Protein AF-A0A4Q3YC96-F1 (afdb_monomer_lite)

Structure (mmCIF, N/CA/C/O backbone):
data_AF-A0A4Q3YC96-F1
#
_entry.id   AF-A0A4Q3YC96-F1
#
loop_
_atom_site.group_PDB
_atom_site.id
_atom_site.type_symbol
_atom_site.label_atom_id
_atom_site.label_alt_id
_atom_site.label_comp_id
_atom_site.label_asym_id
_atom_site.label_entity_id
_atom_site.label_seq_id
_atom_site.pdbx_PDB_ins_code
_atom_site.Cartn_x
_atom_site.Cartn_y
_atom_site.Cartn_z
_atom_site.occupancy
_atom_site.B_iso_or_equiv
_atom_site.auth_seq_id
_atom_site.auth_comp_id
_atom_site.auth_asym_id
_atom_site.auth_atom_id
_atom_site.pdbx_PDB_model_num
ATOM 1 N N . MET A 1 1 ? -0.728 -18.122 12.145 1.00 79.62 1 MET A N 1
ATOM 2 C CA . MET A 1 1 ? -1.976 -17.795 11.428 1.00 79.62 1 MET A CA 1
ATOM 3 C C . MET A 1 1 ? -2.462 -19.057 10.744 1.00 79.62 1 MET A C 1
ATOM 5 O O . MET A 1 1 ? -1.662 -19.685 10.057 1.00 79.62 1 MET A O 1
ATOM 9 N N . LYS A 1 2 ? -3.701 -19.480 10.994 1.00 92.88 2 LYS A N 1
ATOM 10 C CA . LYS A 1 2 ? -4.304 -20.617 10.287 1.00 92.88 2 LYS A CA 1
ATOM 11 C C . LYS A 1 2 ? -4.881 -20.150 8.945 1.00 92.88 2 LYS A C 1
ATOM 13 O O . LYS A 1 2 ? -5.089 -18.952 8.759 1.00 92.88 2 LYS A O 1
ATOM 18 N N . ARG A 1 3 ? -5.109 -21.064 7.996 1.00 89.06 3 ARG A N 1
ATOM 19 C CA . ARG A 1 3 ? -5.532 -20.695 6.631 1.00 89.06 3 ARG A CA 1
ATOM 20 C C . ARG A 1 3 ? -6.907 -20.026 6.615 1.00 89.06 3 ARG A C 1
ATOM 22 O O . ARG A 1 3 ? -7.109 -19.093 5.855 1.00 89.06 3 ARG A O 1
ATOM 29 N N . GLU A 1 4 ? -7.806 -20.457 7.487 1.00 93.75 4 GLU A N 1
ATOM 30 C CA . GLU A 1 4 ? -9.137 -19.882 7.687 1.00 93.75 4 GLU A CA 1
ATOM 31 C C . GLU A 1 4 ? -9.121 -18.453 8.259 1.00 93.75 4 GLU A C 1
ATOM 33 O O . GLU A 1 4 ? -10.140 -17.777 8.226 1.00 93.75 4 GLU A O 1
ATOM 38 N N . GLN A 1 5 ? -7.974 -17.982 8.761 1.00 93.38 5 GLN A N 1
ATOM 39 C CA . GLN A 1 5 ? -7.782 -16.616 9.265 1.00 93.38 5 GLN A CA 1
ATOM 40 C C . GLN A 1 5 ? -7.139 -15.690 8.216 1.00 93.38 5 GLN A C 1
ATOM 42 O O . GLN A 1 5 ? -6.772 -14.565 8.540 1.00 93.38 5 GLN A O 1
ATOM 47 N N . LEU A 1 6 ? -6.921 -16.171 6.985 1.00 95.00 6 LEU A N 1
ATOM 48 C CA . LEU A 1 6 ? -6.292 -15.416 5.905 1.00 95.00 6 LEU A CA 1
ATOM 49 C C . LEU A 1 6 ? -7.312 -15.108 4.808 1.00 95.00 6 LEU A C 1
ATOM 51 O O . LEU A 1 6 ? -7.772 -16.012 4.1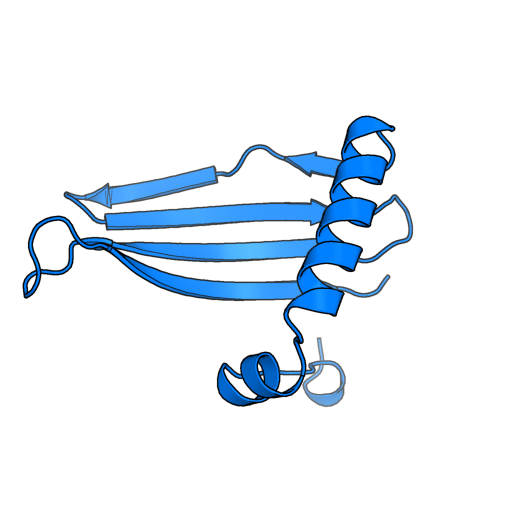11 1.00 95.00 6 LEU A O 1
ATOM 55 N N . THR A 1 7 ? -7.554 -13.822 4.582 1.00 96.06 7 THR A N 1
ATOM 56 C CA . THR A 1 7 ? -8.278 -13.339 3.403 1.00 96.06 7 THR A CA 1
ATOM 57 C C . THR A 1 7 ? -7.275 -12.881 2.347 1.00 96.06 7 THR A C 1
ATOM 59 O O . THR A 1 7 ? -6.360 -12.112 2.645 1.00 96.06 7 THR A O 1
ATOM 62 N N . ILE A 1 8 ? -7.421 -13.367 1.110 1.00 96.25 8 ILE A N 1
ATOM 63 C CA . ILE A 1 8 ? -6.564 -12.998 -0.025 1.00 96.25 8 ILE A CA 1
ATOM 64 C C . ILE A 1 8 ? -7.422 -12.282 -1.062 1.00 96.25 8 ILE A C 1
ATOM 66 O O . ILE A 1 8 ? -8.401 -12.846 -1.544 1.00 96.25 8 ILE A O 1
ATOM 70 N N . PHE A 1 9 ? -7.008 -11.074 -1.431 1.00 97.06 9 PHE A N 1
ATOM 71 C CA . PHE A 1 9 ? -7.566 -10.329 -2.553 1.00 97.06 9 PHE A CA 1
ATOM 72 C C . PHE A 1 9 ? -6.517 -10.266 -3.663 1.00 97.06 9 PHE A C 1
ATOM 74 O O . PHE A 1 9 ? -5.403 -9.785 -3.438 1.00 97.06 9 PHE A O 1
ATOM 81 N N . ASP A 1 10 ? -6.850 -10.784 -4.842 1.00 97.25 10 ASP A N 1
ATOM 82 C CA . ASP A 1 10 ? -6.011 -10.641 -6.030 1.00 97.25 10 ASP A CA 1
ATOM 83 C C . ASP A 1 10 ? -6.241 -9.286 -6.725 1.00 97.25 10 ASP A C 1
ATOM 85 O O . ASP A 1 10 ? -6.964 -8.416 -6.233 1.00 97.25 10 ASP A O 1
ATOM 89 N N . SER A 1 11 ? -5.576 -9.067 -7.862 1.00 95.75 11 SER A N 1
ATOM 90 C CA . SER A 1 11 ? -5.679 -7.801 -8.592 1.00 95.75 11 SER A CA 1
ATOM 91 C C . SER A 1 11 ? -7.074 -7.517 -9.133 1.00 95.75 11 SER A C 1
ATOM 93 O O . SER A 1 11 ? -7.436 -6.344 -9.248 1.00 95.75 11 SER A O 1
ATOM 95 N N . ASP A 1 12 ? -7.825 -8.556 -9.483 1.00 97.06 12 ASP A N 1
ATOM 96 C CA . ASP A 1 12 ? -9.129 -8.414 -10.122 1.00 97.06 12 ASP A CA 1
ATOM 97 C C . ASP A 1 12 ? -10.169 -8.086 -9.055 1.00 97.06 12 ASP A C 1
ATOM 99 O O . ASP A 1 12 ? -10.848 -7.066 -9.166 1.00 97.06 12 ASP A O 1
ATOM 103 N N . ALA A 1 13 ? -10.147 -8.805 -7.928 1.00 97.19 13 ALA A N 1
ATOM 104 C CA . ALA A 1 13 ? -10.944 -8.472 -6.753 1.00 97.19 13 ALA A CA 1
ATOM 105 C C . ALA A 1 13 ? -10.679 -7.033 -6.272 1.00 97.19 13 ALA A C 1
ATOM 107 O O . ALA A 1 13 ? -11.616 -6.284 -5.995 1.00 97.19 13 ALA A O 1
ATOM 108 N N . VAL A 1 14 ? -9.413 -6.601 -6.212 1.00 95.38 14 VAL A N 1
ATOM 109 C CA . VAL A 1 14 ? -9.072 -5.216 -5.839 1.00 95.38 14 VAL A CA 1
ATOM 110 C C . VAL A 1 14 ? -9.633 -4.210 -6.847 1.00 95.38 14 VAL A C 1
ATOM 112 O O . VAL A 1 14 ? -10.181 -3.185 -6.443 1.00 95.38 14 VAL A O 1
ATOM 115 N N . ARG A 1 15 ? -9.515 -4.482 -8.152 1.00 94.50 15 ARG A N 1
ATOM 116 C CA . ARG A 1 15 ? -10.005 -3.592 -9.218 1.00 94.50 15 ARG A CA 1
ATOM 117 C C . ARG A 1 15 ? -11.523 -3.447 -9.203 1.00 94.50 15 ARG A C 1
ATOM 119 O O . ARG A 1 15 ? -12.019 -2.355 -9.462 1.00 94.50 15 ARG A O 1
ATOM 126 N N . GLU A 1 16 ? -12.234 -4.532 -8.940 1.00 96.12 16 GLU A N 1
ATOM 127 C CA . GLU A 1 16 ? -13.696 -4.558 -8.925 1.00 96.12 16 GLU A CA 1
ATOM 128 C C . GLU A 1 16 ? -14.277 -3.855 -7.695 1.00 96.12 16 GLU A C 1
ATOM 130 O O . GLU A 1 16 ? -15.334 -3.234 -7.788 1.00 96.12 16 GLU A O 1
ATOM 135 N N . ASN A 1 17 ? -13.580 -3.916 -6.556 1.00 95.31 17 ASN A N 1
ATOM 136 C CA . ASN A 1 17 ? -14.112 -3.444 -5.276 1.00 95.31 17 ASN A CA 1
ATOM 137 C C . ASN A 1 17 ? -13.600 -2.059 -4.848 1.00 95.31 17 ASN A C 1
ATOM 139 O O . ASN A 1 17 ? -14.237 -1.409 -4.020 1.00 95.31 17 ASN A O 1
ATOM 143 N N . LEU A 1 18 ? -12.475 -1.571 -5.386 1.00 94.31 18 LEU A N 1
ATOM 144 C CA . LEU A 1 18 ? -11.959 -0.238 -5.061 1.00 94.31 18 LEU A CA 1
ATOM 145 C C . LEU A 1 18 ? -12.370 0.798 -6.107 1.00 94.31 18 LEU A C 1
ATOM 147 O O . LEU A 1 18 ? -11.708 0.985 -7.130 1.00 94.31 18 LEU A O 1
ATOM 151 N N . SER A 1 19 ? -13.439 1.537 -5.810 1.00 95.31 19 SER A N 1
ATOM 152 C CA . SER A 1 19 ? -13.863 2.665 -6.637 1.00 95.31 19 SER A CA 1
ATOM 153 C C . SER A 1 19 ? -12.901 3.857 -6.504 1.00 95.31 19 SER A C 1
ATOM 155 O O . SER A 1 19 ? -12.297 4.092 -5.453 1.00 95.31 19 SER A O 1
ATOM 157 N N . TYR A 1 20 ? -12.766 4.654 -7.568 1.00 95.25 20 TYR A N 1
ATOM 158 C CA . TYR A 1 20 ? -11.940 5.867 -7.541 1.00 95.25 20 TYR A CA 1
ATOM 159 C C . TYR A 1 20 ? -12.438 6.911 -6.515 1.00 95.25 20 TYR A C 1
ATOM 161 O O . TYR A 1 20 ? -11.607 7.436 -5.766 1.00 95.25 20 TYR A O 1
ATOM 169 N N . PRO A 1 21 ? -13.758 7.190 -6.398 1.00 97.00 21 PRO A N 1
ATOM 170 C CA . PRO A 1 21 ? -14.281 8.066 -5.348 1.00 97.00 21 PRO A CA 1
ATOM 171 C C . PRO A 1 21 ? -13.969 7.574 -3.930 1.00 97.00 21 PRO A C 1
ATOM 173 O O . PRO A 1 21 ? -13.543 8.373 -3.093 1.00 97.00 21 PRO A O 1
ATOM 176 N N . ASP A 1 22 ? -14.112 6.271 -3.667 1.00 96.31 22 ASP A N 1
ATOM 177 C CA . ASP A 1 22 ? -13.787 5.706 -2.355 1.00 96.31 22 ASP A CA 1
ATOM 178 C C . ASP A 1 22 ? -12.299 5.817 -2.055 1.00 96.31 22 ASP A C 1
ATOM 180 O O . ASP A 1 22 ? -11.940 6.260 -0.967 1.00 96.31 22 ASP A O 1
ATOM 184 N N . CYS A 1 23 ? -11.434 5.523 -3.031 1.00 97.00 23 CYS A N 1
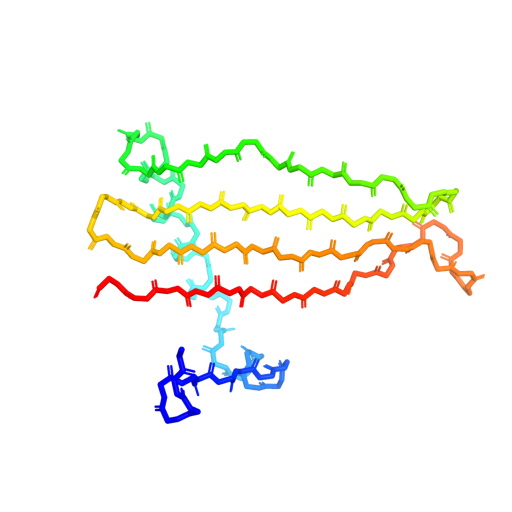ATOM 185 C CA . CYS A 1 23 ? -9.988 5.705 -2.902 1.00 97.00 23 CYS A CA 1
ATOM 186 C C . CYS A 1 23 ? -9.620 7.142 -2.499 1.00 97.00 23 CYS A C 1
ATOM 188 O O . CYS A 1 23 ? -8.806 7.345 -1.600 1.00 97.00 23 CYS A O 1
ATOM 190 N N . ILE A 1 24 ? -10.224 8.152 -3.134 1.00 97.81 24 ILE A N 1
ATOM 191 C CA . ILE A 1 24 ? -9.977 9.560 -2.786 1.00 97.81 24 ILE A CA 1
ATOM 192 C C . ILE A 1 24 ? -10.406 9.848 -1.350 1.00 97.81 24 ILE A C 1
ATOM 194 O O . ILE A 1 24 ? -9.678 10.513 -0.609 1.00 97.81 24 ILE A O 1
ATOM 198 N N . ARG A 1 25 ? -11.592 9.372 -0.964 1.00 97.88 25 ARG A N 1
ATOM 199 C CA . ARG A 1 25 ? -12.144 9.598 0.370 1.00 97.88 25 ARG A CA 1
ATOM 200 C C . ARG A 1 25 ? -11.260 8.968 1.448 1.00 97.88 25 ARG A C 1
ATOM 202 O O . ARG A 1 25 ? -10.825 9.685 2.345 1.00 97.88 25 ARG A O 1
ATOM 209 N N . VAL A 1 26 ? -10.911 7.687 1.318 1.00 96.12 26 VAL A N 1
ATOM 210 C CA . VAL A 1 26 ? -10.095 6.990 2.328 1.00 96.12 26 VAL A CA 1
ATOM 211 C C . VAL A 1 26 ? -8.679 7.560 2.419 1.00 96.12 26 VAL A C 1
ATOM 213 O O . VAL A 1 26 ? -8.143 7.709 3.514 1.00 96.12 26 VAL A O 1
ATOM 216 N N . VAL A 1 27 ? -8.072 7.960 1.292 1.00 97.19 27 VAL A N 1
ATOM 217 C CA . VAL A 1 27 ? -6.751 8.611 1.312 1.00 97.19 27 VAL A CA 1
ATOM 218 C C . VAL A 1 27 ? -6.832 9.981 1.981 1.00 97.19 27 VAL A C 1
ATOM 220 O O . VAL A 1 27 ? -5.945 10.325 2.758 1.00 97.19 27 VAL A O 1
ATOM 223 N N . ARG A 1 28 ? -7.888 10.765 1.731 1.00 98.25 28 ARG A N 1
ATOM 224 C CA . ARG A 1 28 ? -8.097 12.053 2.409 1.00 98.25 28 ARG A CA 1
ATOM 225 C C . ARG A 1 28 ? -8.175 11.872 3.923 1.00 98.25 28 ARG A C 1
ATOM 227 O O . ARG A 1 28 ? -7.466 12.573 4.640 1.00 98.25 28 ARG A O 1
ATOM 234 N N . GLU A 1 29 ? -9.002 10.942 4.388 1.00 97.19 29 GLU A N 1
ATOM 235 C CA . GLU A 1 29 ? -9.167 10.631 5.813 1.00 97.19 29 GLU A CA 1
ATOM 236 C C . GLU A 1 29 ? -7.832 10.193 6.441 1.00 97.19 29 GLU A C 1
ATOM 238 O O . GLU A 1 29 ? -7.412 10.752 7.455 1.00 97.19 29 GLU A O 1
ATOM 243 N N . ALA A 1 30 ? -7.101 9.284 5.786 1.00 96.44 30 ALA A N 1
ATOM 244 C CA . ALA A 1 30 ? -5.792 8.824 6.249 1.00 96.44 30 ALA A CA 1
ATOM 245 C C . ALA A 1 30 ? -4.750 9.955 6.318 1.00 96.44 30 ALA A C 1
ATOM 247 O O . ALA A 1 30 ? -3.971 10.025 7.268 1.00 96.44 30 ALA A O 1
ATOM 248 N N . MET A 1 31 ? -4.737 10.865 5.339 1.00 97.62 31 MET A N 1
ATOM 249 C CA . MET A 1 31 ? -3.825 12.013 5.339 1.00 97.62 31 MET A CA 1
ATOM 250 C C . MET A 1 31 ? -4.185 13.038 6.419 1.00 97.62 31 MET A C 1
ATOM 252 O O . MET A 1 31 ? -3.285 13.591 7.045 1.00 97.62 31 MET A O 1
ATOM 256 N N . MET A 1 32 ? -5.476 13.262 6.687 1.00 97.94 32 MET A N 1
ATOM 257 C CA . MET A 1 32 ? -5.916 14.100 7.809 1.00 97.94 32 MET A CA 1
ATOM 258 C C . MET A 1 32 ? -5.476 13.504 9.152 1.00 97.94 32 MET A C 1
ATOM 260 O O . MET A 1 32 ? -4.922 14.223 9.982 1.00 97.94 32 MET A O 1
ATOM 264 N N . ALA A 1 33 ? -5.653 12.194 9.345 1.00 96.62 33 ALA A N 1
ATOM 265 C CA . ALA A 1 33 ? -5.195 11.476 10.536 1.00 96.62 33 ALA A CA 1
ATOM 266 C C . ALA A 1 33 ? -3.663 11.531 10.695 1.00 96.62 33 ALA A C 1
ATOM 268 O O . ALA A 1 33 ? -3.143 11.764 11.789 1.00 96.62 33 ALA A O 1
ATOM 269 N N . LEU A 1 34 ? -2.921 11.391 9.591 1.00 96.06 34 LEU A N 1
ATOM 270 C CA . LEU A 1 34 ? -1.470 11.572 9.577 1.00 96.06 34 LEU A CA 1
ATOM 271 C C . LEU A 1 34 ? -1.076 12.979 10.045 1.00 96.06 34 LEU A C 1
ATOM 273 O O . LEU A 1 34 ? -0.230 13.107 10.927 1.00 96.06 34 LEU A O 1
ATOM 277 N N . SER A 1 35 ? -1.704 14.026 9.504 1.00 97.12 35 SER A N 1
ATOM 278 C CA . SER A 1 35 ? -1.444 15.414 9.907 1.00 97.12 35 SER A CA 1
ATOM 279 C C . SER A 1 35 ? -1.837 15.706 11.356 1.00 97.12 35 SER A C 1
ATOM 281 O O . SER A 1 35 ? -1.182 16.516 12.006 1.00 97.12 35 SER A O 1
ATOM 283 N N . ALA A 1 36 ? -2.864 15.035 11.877 1.00 96.62 36 ALA A N 1
ATOM 284 C CA . ALA A 1 36 ? -3.260 15.115 13.280 1.00 96.62 36 ALA A CA 1
ATOM 285 C C . ALA A 1 36 ? -2.328 14.327 14.225 1.00 96.62 36 ALA A C 1
ATOM 287 O O . ALA A 1 36 ? -2.473 14.423 15.442 1.00 96.62 36 ALA A O 1
ATOM 288 N N . GLY A 1 37 ? -1.382 13.543 13.692 1.00 96.00 37 GLY A N 1
ATOM 289 C CA . GLY A 1 37 ? -0.447 12.740 14.482 1.00 96.00 37 GLY A CA 1
ATOM 290 C C . GLY A 1 37 ? -1.065 11.493 15.121 1.00 96.00 37 GLY A C 1
ATOM 291 O O . GLY A 1 37 ? -0.478 10.935 16.047 1.00 96.00 37 GLY A O 1
ATOM 292 N N . THR A 1 38 ? -2.235 11.049 14.651 1.00 96.31 38 THR A N 1
ATOM 293 C CA . THR A 1 38 ? -2.948 9.891 15.222 1.00 96.31 38 THR A CA 1
ATOM 294 C C . THR A 1 38 ? -2.516 8.558 14.611 1.00 96.31 38 THR A C 1
ATOM 296 O O . THR A 1 38 ? -2.701 7.511 15.226 1.00 96.31 38 THR A O 1
ATOM 299 N N . THR A 1 39 ? -1.884 8.588 13.435 1.00 97.06 39 THR A N 1
ATOM 300 C CA . THR A 1 39 ? -1.296 7.400 12.791 1.00 97.06 39 THR A CA 1
ATOM 301 C C . THR A 1 39 ? 0.141 7.145 13.261 1.00 97.06 39 THR A C 1
ATOM 303 O O . THR A 1 39 ? 0.826 8.046 13.753 1.00 97.06 39 THR A O 1
ATOM 306 N N . ARG A 1 40 ? 0.647 5.924 13.056 1.00 96.00 40 ARG A N 1
ATOM 307 C CA . ARG A 1 40 ? 2.072 5.587 13.215 1.00 96.00 40 ARG A CA 1
ATOM 308 C C . ARG A 1 40 ? 2.635 5.155 11.865 1.00 96.00 40 ARG A C 1
ATOM 310 O O . ARG A 1 40 ? 2.156 4.194 11.275 1.00 96.00 40 ARG A O 1
ATOM 317 N N . GLN A 1 41 ? 3.663 5.838 11.372 1.00 94.31 41 GLN A N 1
ATOM 318 C CA . GLN A 1 41 ? 4.318 5.500 10.106 1.00 94.31 41 GLN A CA 1
ATOM 319 C C . GLN A 1 41 ? 5.831 5.502 10.299 1.00 94.31 41 GLN A C 1
ATOM 321 O O . GLN A 1 41 ? 6.382 6.442 10.870 1.00 94.31 41 GLN A O 1
ATOM 326 N N . LEU A 1 42 ? 6.507 4.457 9.824 1.00 94.19 42 LEU A N 1
ATOM 327 C CA . LEU A 1 42 ? 7.965 4.478 9.724 1.00 94.19 42 LEU A CA 1
ATOM 328 C C . LEU A 1 42 ? 8.370 4.998 8.348 1.00 94.19 42 LEU A C 1
ATOM 330 O O . LEU A 1 42 ? 7.619 4.910 7.373 1.00 94.19 42 LEU A O 1
ATOM 334 N N . LEU A 1 43 ? 9.602 5.493 8.250 1.00 96.25 43 LEU A N 1
ATOM 335 C CA . LEU A 1 43 ? 10.202 5.729 6.945 1.00 96.25 43 LEU A CA 1
ATOM 336 C C . LEU A 1 43 ? 10.238 4.420 6.154 1.00 96.25 43 LEU A C 1
ATOM 338 O O . LEU A 1 43 ? 10.553 3.355 6.690 1.00 96.25 43 LEU A O 1
ATOM 342 N N . ARG A 1 44 ? 9.946 4.519 4.854 1.00 96.81 44 ARG A N 1
ATOM 343 C CA . ARG A 1 44 ? 10.112 3.388 3.939 1.00 96.81 44 ARG A CA 1
ATOM 344 C C . ARG A 1 44 ? 11.544 2.870 4.008 1.00 96.81 44 ARG A C 1
ATOM 346 O O . ARG A 1 44 ? 12.497 3.648 3.943 1.00 96.81 44 ARG A O 1
ATOM 353 N N . THR A 1 45 ? 11.686 1.556 4.071 1.00 97.12 45 THR A N 1
ATOM 354 C CA . THR A 1 45 ? 12.983 0.885 4.000 1.00 97.12 45 THR A CA 1
ATOM 355 C C . THR A 1 45 ? 13.159 0.296 2.611 1.00 97.12 45 THR A C 1
ATOM 357 O O . THR A 1 45 ? 12.196 -0.132 1.972 1.00 97.12 45 THR A O 1
ATOM 360 N N . MET A 1 46 ? 14.384 0.334 2.092 1.00 96.94 46 MET A N 1
ATOM 361 C CA . MET A 1 46 ? 14.684 -0.088 0.727 1.00 96.94 46 MET A CA 1
ATOM 362 C C . MET A 1 46 ? 15.974 -0.894 0.691 1.00 96.94 46 MET A C 1
ATOM 364 O O . MET A 1 46 ? 16.952 -0.550 1.348 1.00 96.94 46 MET A O 1
AT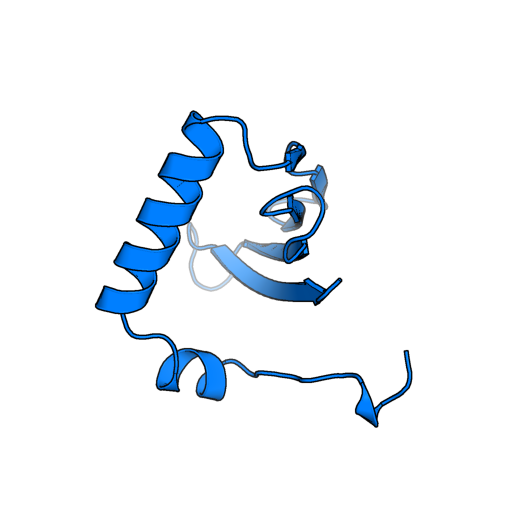OM 368 N N . ILE A 1 47 ? 15.971 -1.937 -0.128 1.00 96.81 47 ILE A N 1
ATOM 369 C CA . ILE A 1 47 ? 17.122 -2.766 -0.458 1.00 96.81 47 ILE A CA 1
ATOM 370 C C . ILE A 1 47 ? 17.381 -2.589 -1.954 1.00 96.81 47 ILE A C 1
ATOM 372 O O . ILE A 1 47 ? 16.514 -2.877 -2.786 1.00 96.81 47 ILE A O 1
ATOM 376 N N . SER A 1 48 ? 18.577 -2.110 -2.300 1.00 95.69 48 SER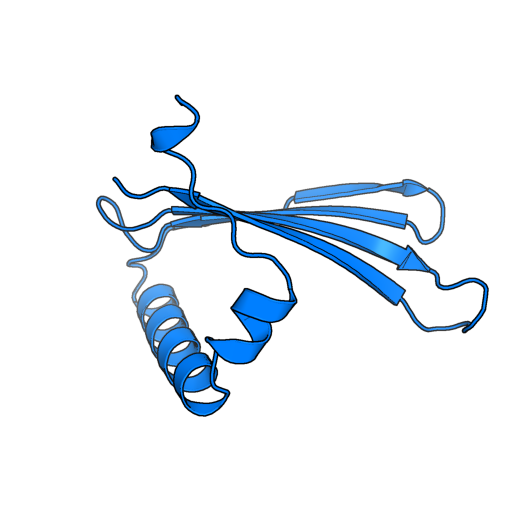 A N 1
ATOM 377 C CA . SER A 1 48 ? 19.053 -2.143 -3.684 1.00 95.69 48 SER A CA 1
ATOM 378 C C . SER A 1 48 ? 19.368 -3.586 -4.064 1.00 95.69 48 SER A C 1
ATOM 380 O O . SER A 1 48 ? 20.112 -4.267 -3.363 1.00 95.69 48 SER A O 1
ATOM 382 N N . LEU A 1 49 ? 18.822 -4.047 -5.186 1.00 96.00 49 LEU A N 1
ATOM 383 C CA . LEU A 1 49 ? 19.095 -5.373 -5.745 1.00 96.00 49 LEU A CA 1
ATOM 384 C C . LEU A 1 49 ? 20.065 -5.278 -6.935 1.00 96.00 49 LEU A C 1
ATOM 386 O O . LEU A 1 49 ? 20.091 -6.156 -7.798 1.00 96.00 49 LEU A O 1
ATOM 390 N N . GLY A 1 50 ? 20.828 -4.188 -7.036 1.00 93.69 50 GLY A N 1
ATOM 391 C CA . GLY A 1 50 ? 21.673 -3.858 -8.185 1.00 93.69 50 GLY A CA 1
ATOM 392 C C . GLY A 1 50 ? 20.993 -2.911 -9.179 1.00 93.69 50 GLY A C 1
ATOM 393 O O . GLY A 1 50 ? 19.925 -2.360 -8.913 1.00 93.69 50 GLY A O 1
ATOM 394 N N . SER A 1 51 ? 21.633 -2.702 -10.334 1.00 92.69 51 SER A N 1
ATOM 395 C CA . SER A 1 51 ? 21.245 -1.649 -11.284 1.00 92.69 51 SER A CA 1
ATOM 396 C C . SER A 1 51 ? 19.767 -1.722 -11.683 1.00 92.69 51 SER A C 1
ATOM 398 O O . SER A 1 51 ? 19.307 -2.712 -12.249 1.00 92.69 51 SER A O 1
ATOM 400 N N . GLY A 1 52 ? 19.021 -0.658 -11.371 1.00 90.56 52 GLY A N 1
ATOM 401 C CA . GLY A 1 52 ? 17.619 -0.501 -11.751 1.00 90.56 52 GLY A CA 1
ATOM 402 C C . GLY A 1 52 ? 16.631 -1.433 -11.045 1.00 90.56 52 GLY A C 1
ATOM 403 O O . GLY A 1 52 ? 15.524 -1.597 -11.561 1.00 90.56 52 GLY A O 1
ATOM 404 N N . ARG A 1 53 ? 17.007 -2.048 -9.916 1.00 95.94 53 ARG A N 1
ATOM 405 C CA . ARG A 1 53 ? 16.173 -3.006 -9.177 1.00 95.94 53 ARG A CA 1
ATOM 406 C C . ARG A 1 53 ? 16.146 -2.667 -7.690 1.00 95.94 53 ARG A C 1
ATOM 408 O O . ARG A 1 53 ? 17.195 -2.587 -7.056 1.00 95.94 53 ARG A O 1
ATOM 415 N N . THR A 1 54 ? 14.950 -2.554 -7.129 1.00 97.44 54 THR A N 1
ATOM 416 C CA . THR A 1 54 ? 14.747 -2.211 -5.717 1.00 97.44 54 THR A CA 1
ATOM 417 C C . THR A 1 54 ? 13.643 -3.069 -5.124 1.00 97.44 54 THR A C 1
ATOM 419 O O . THR A 1 54 ? 12.610 -3.276 -5.758 1.00 97.44 54 THR A O 1
ATOM 422 N N . PHE A 1 55 ? 13.832 -3.520 -3.888 1.00 98.00 55 PHE A N 1
ATOM 423 C CA . PHE A 1 55 ? 12.762 -4.030 -3.035 1.00 98.00 55 PHE A CA 1
ATOM 424 C C . PHE A 1 55 ? 12.565 -3.077 -1.858 1.00 98.00 55 PHE A C 1
ATOM 426 O O . PHE A 1 55 ? 13.539 -2.610 -1.276 1.00 98.00 55 PHE A O 1
ATOM 433 N N . ALA A 1 56 ? 11.323 -2.749 -1.528 1.00 97.69 56 ALA A N 1
ATOM 434 C CA . ALA A 1 56 ? 10.982 -1.764 -0.517 1.00 97.69 56 ALA A CA 1
ATOM 435 C C . ALA A 1 56 ? 9.834 -2.244 0.368 1.00 97.69 56 ALA A C 1
ATOM 437 O O . ALA A 1 56 ? 8.950 -2.978 -0.080 1.00 97.69 56 ALA A O 1
ATOM 438 N N . GLN A 1 57 ? 9.838 -1.771 1.610 1.00 97.94 57 GLN A N 1
ATOM 439 C CA . GLN A 1 57 ? 8.758 -1.970 2.566 1.00 97.94 57 GLN A CA 1
ATOM 440 C C . GLN A 1 57 ? 8.260 -0.619 3.075 1.00 97.94 57 GLN A C 1
ATOM 442 O O . GLN A 1 57 ? 9.038 0.317 3.275 1.00 97.94 57 GLN A O 1
ATOM 447 N N . MET A 1 58 ? 6.949 -0.519 3.272 1.00 98.06 58 MET A N 1
ATOM 448 C CA . MET A 1 58 ? 6.279 0.679 3.771 1.00 98.06 58 MET A CA 1
ATOM 449 C C . MET A 1 58 ? 5.304 0.277 4.886 1.00 98.06 58 MET A C 1
ATOM 451 O O . MET A 1 58 ? 4.128 0.039 4.595 1.00 98.06 58 MET A O 1
ATOM 455 N N . PRO A 1 59 ? 5.786 0.132 6.133 1.00 97.50 59 PRO A N 1
ATOM 456 C CA . PRO A 1 59 ? 4.943 -0.224 7.267 1.00 97.50 59 PRO A CA 1
ATOM 457 C C . PRO A 1 59 ? 4.212 0.994 7.850 1.00 97.50 59 PRO A C 1
ATOM 459 O O . PRO A 1 59 ? 4.754 2.103 7.888 1.00 97.50 59 PRO A O 1
ATOM 462 N N . GLY A 1 60 ? 2.997 0.773 8.351 1.00 96.81 60 GLY A N 1
ATOM 463 C CA . GLY A 1 60 ? 2.201 1.794 9.029 1.00 96.81 60 GLY A CA 1
ATOM 464 C C . GLY A 1 60 ? 1.018 1.217 9.809 1.00 96.81 60 GLY A C 1
ATOM 465 O O . GLY A 1 60 ? 0.603 0.083 9.577 1.00 96.81 60 GLY A O 1
ATOM 466 N N . ALA A 1 61 ? 0.487 2.016 10.730 1.00 97.25 61 ALA A N 1
ATOM 467 C CA . ALA A 1 61 ? -0.711 1.745 11.51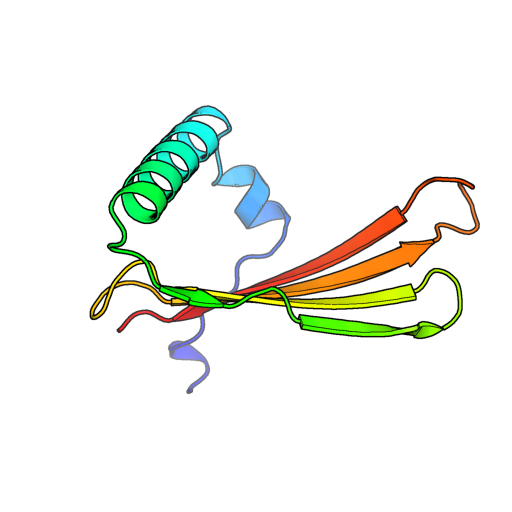7 1.00 97.25 61 ALA A CA 1
ATOM 468 C C . ALA A 1 61 ? -1.616 2.983 11.534 1.00 97.25 61 ALA A C 1
ATOM 470 O O . ALA A 1 61 ? -1.123 4.109 11.662 1.00 97.25 61 ALA A O 1
ATOM 471 N N . LEU A 1 62 ? -2.929 2.779 11.418 1.00 95.25 62 LEU A N 1
ATOM 472 C CA . LEU A 1 62 ? -3.916 3.866 11.429 1.00 95.25 62 LEU A CA 1
ATOM 473 C C . LEU A 1 62 ? -4.146 4.450 12.836 1.00 95.25 62 LEU A C 1
ATOM 475 O O . LEU A 1 62 ? -4.556 5.600 12.957 1.00 95.25 62 LEU A O 1
ATOM 479 N N . GLY A 1 63 ? -3.783 3.706 13.885 1.00 92.44 63 GLY A N 1
ATOM 480 C CA . GLY A 1 63 ? -3.869 4.108 15.288 1.00 92.44 63 GLY A CA 1
ATOM 481 C C . GLY A 1 63 ? -3.404 2.985 16.221 1.00 92.44 63 GLY A C 1
ATOM 482 O O . GLY A 1 63 ? -3.031 1.909 15.763 1.00 92.44 63 GLY A O 1
ATOM 483 N N . GLU A 1 64 ? -3.419 3.212 17.538 1.00 89.25 64 GLU A N 1
ATOM 484 C CA . GLU A 1 64 ? -2.924 2.233 18.533 1.00 89.25 64 GLU A CA 1
ATOM 485 C C . GLU A 1 64 ? -3.776 0.960 18.645 1.00 89.25 64 GLU A C 1
ATOM 487 O O . GLU A 1 64 ? -3.296 -0.061 19.131 1.00 89.25 64 GLU A O 1
ATOM 492 N N . ARG A 1 65 ? -5.039 1.022 18.214 1.00 91.19 65 ARG A N 1
ATOM 493 C CA . ARG A 1 65 ? -6.001 -0.093 18.229 1.00 91.19 65 ARG A CA 1
ATOM 494 C C . ARG A 1 65 ? -6.734 -0.238 16.897 1.00 91.19 65 ARG A C 1
ATOM 496 O O . ARG A 1 65 ? -7.867 -0.699 16.868 1.00 91.19 65 ARG A O 1
ATOM 503 N N . ASP A 1 66 ? -6.112 0.233 15.826 1.00 94.56 66 ASP A N 1
ATOM 504 C CA . ASP A 1 66 ? -6.683 0.228 14.481 1.00 94.56 66 ASP A CA 1
ATOM 505 C C . ASP A 1 66 ? -5.840 -0.665 13.559 1.00 94.56 66 ASP A C 1
ATOM 507 O O . ASP A 1 66 ? -4.781 -1.161 13.957 1.00 94.56 66 ASP A O 1
ATOM 511 N N . MET A 1 67 ? -6.296 -0.870 12.325 1.00 96.19 67 MET A N 1
ATOM 512 C CA . MET A 1 67 ? -5.608 -1.687 11.335 1.00 96.19 67 MET A CA 1
ATOM 513 C C . MET A 1 67 ? -4.159 -1.229 11.140 1.00 96.19 67 MET A C 1
ATOM 515 O O . MET A 1 67 ? -3.834 -0.034 11.084 1.00 96.19 67 MET A O 1
ATOM 519 N N . PHE A 1 68 ? -3.278 -2.208 10.975 1.00 97.31 68 PHE A N 1
ATOM 520 C CA . PHE A 1 68 ? -1.865 -1.985 10.706 1.00 97.31 68 PHE A CA 1
ATOM 521 C C . PHE A 1 68 ? -1.363 -2.962 9.658 1.00 97.31 68 PHE A C 1
ATOM 523 O O . PHE A 1 68 ? -1.988 -3.976 9.359 1.00 97.31 68 PHE A O 1
ATOM 530 N N . GLY A 1 69 ? -0.229 -2.648 9.049 1.00 97.19 69 GLY A N 1
ATOM 531 C CA . GLY A 1 69 ? 0.242 -3.446 7.938 1.00 97.19 69 GLY A CA 1
ATOM 532 C C . GLY A 1 69 ? 1.520 -2.940 7.314 1.00 97.19 69 GLY A C 1
ATOM 533 O O . GLY A 1 69 ? 2.192 -2.035 7.811 1.00 97.19 69 GLY A O 1
ATOM 534 N N . THR A 1 70 ? 1.855 -3.546 6.184 1.00 98.00 70 THR A N 1
ATOM 535 C CA . THR A 1 70 ? 2.976 -3.114 5.361 1.00 98.00 70 THR A CA 1
ATOM 536 C C . THR A 1 70 ? 2.689 -3.358 3.894 1.00 98.00 70 THR A C 1
ATOM 538 O O . THR A 1 70 ? 2.137 -4.388 3.502 1.00 98.00 70 THR A O 1
ATOM 541 N N . LYS A 1 71 ? 3.111 -2.412 3.060 1.00 98.25 71 LYS A N 1
ATOM 542 C CA . LYS A 1 71 ? 3.242 -2.646 1.627 1.00 98.25 71 LYS A CA 1
ATOM 543 C C . LYS A 1 71 ? 4.650 -3.144 1.339 1.00 98.25 71 LYS A C 1
ATOM 545 O O . LYS A 1 71 ? 5.615 -2.418 1.566 1.00 98.25 71 LYS A O 1
ATOM 550 N N . ALA A 1 72 ? 4.755 -4.344 0.781 1.00 97.94 72 ALA A N 1
ATOM 551 C CA . ALA A 1 72 ? 5.990 -4.865 0.212 1.00 97.94 72 ALA A CA 1
ATOM 552 C C . ALA A 1 72 ? 5.937 -4.675 -1.305 1.00 97.94 72 ALA A C 1
ATOM 554 O O . ALA A 1 72 ? 5.016 -5.154 -1.965 1.00 97.94 72 ALA A O 1
ATOM 555 N N . ILE A 1 73 ? 6.901 -3.956 -1.873 1.00 98.12 73 ILE A N 1
ATOM 556 C CA . ILE A 1 73 ? 6.912 -3.641 -3.301 1.00 98.12 73 ILE A CA 1
ATOM 557 C C . ILE A 1 73 ? 8.302 -3.795 -3.889 1.00 98.12 73 ILE A C 1
ATOM 559 O O . ILE A 1 73 ? 9.307 -3.413 -3.304 1.00 98.12 73 ILE A O 1
ATOM 563 N N . SER A 1 74 ? 8.343 -4.328 -5.095 1.00 97.25 74 SER A N 1
ATOM 564 C CA . SER A 1 74 ? 9.526 -4.408 -5.922 1.00 97.25 74 SER A CA 1
ATOM 565 C C . SER A 1 74 ? 9.363 -3.526 -7.156 1.00 97.25 74 SER A C 1
ATOM 567 O O . SER A 1 74 ? 8.268 -3.402 -7.713 1.00 97.25 74 SER A O 1
ATOM 569 N N . VAL A 1 75 ? 10.454 -2.873 -7.544 1.00 96.56 75 VAL A N 1
ATOM 570 C CA . VAL A 1 75 ? 10.515 -1.925 -8.654 1.00 96.56 75 VAL A CA 1
ATOM 571 C C . VAL A 1 75 ? 11.701 -2.303 -9.523 1.00 96.56 75 VAL A C 1
ATOM 573 O O . VAL A 1 75 ? 12.844 -2.270 -9.068 1.00 96.56 75 VAL A O 1
ATOM 576 N N . PHE A 1 76 ? 11.431 -2.667 -10.771 1.00 96.56 76 PHE A N 1
ATOM 577 C CA . PHE A 1 76 ? 12.449 -3.079 -11.735 1.00 96.56 76 PHE A CA 1
ATOM 578 C C . PHE A 1 76 ? 12.387 -2.184 -12.967 1.00 96.56 76 PHE A C 1
ATOM 580 O O . PHE A 1 76 ? 11.301 -1.811 -13.403 1.00 96.56 76 PHE A O 1
ATOM 587 N N . ALA A 1 77 ? 13.537 -1.859 -13.556 1.00 94.19 77 ALA A N 1
ATOM 588 C CA . ALA A 1 77 ? 13.593 -1.348 -14.924 1.00 94.19 77 ALA A CA 1
ATOM 589 C C . ALA A 1 77 ? 12.814 -2.273 -15.871 1.00 94.19 77 ALA A C 1
ATOM 591 O O . ALA A 1 77 ? 12.874 -3.499 -15.719 1.00 94.19 77 ALA A O 1
ATOM 592 N N . ASP A 1 78 ? 12.104 -1.698 -16.839 1.00 92.12 78 ASP A N 1
ATOM 593 C CA . ASP A 1 78 ? 11.561 -2.471 -17.950 1.00 92.12 78 ASP A CA 1
ATOM 594 C C . ASP A 1 78 ? 12.580 -2.537 -19.104 1.00 92.12 78 ASP A C 1
ATOM 596 O O . ASP A 1 78 ? 12.864 -1.506 -19.716 1.00 92.12 78 ASP A O 1
ATOM 600 N N . PRO A 1 79 ? 13.141 -3.719 -19.429 1.00 88.31 79 PRO A N 1
ATOM 601 C CA . PRO A 1 79 ? 14.055 -3.868 -20.558 1.00 88.31 79 PRO A CA 1
ATOM 602 C C . PRO A 1 79 ? 13.392 -3.583 -21.909 1.00 88.31 79 PRO A C 1
ATOM 604 O O . PRO A 1 79 ? 14.079 -3.207 -22.853 1.00 88.31 79 PRO A O 1
ATOM 607 N N . HIS A 1 80 ? 12.072 -3.761 -22.010 1.00 92.44 80 HIS A N 1
ATOM 608 C CA . HIS A 1 80 ? 11.321 -3.574 -23.253 1.00 92.44 80 HIS A CA 1
ATOM 609 C C . HIS A 1 80 ? 10.775 -2.152 -23.403 1.00 92.44 80 HIS A C 1
ATOM 611 O O . HIS A 1 80 ? 10.201 -1.812 -24.434 1.00 92.44 80 HIS A O 1
ATOM 617 N N . SER A 1 81 ? 10.917 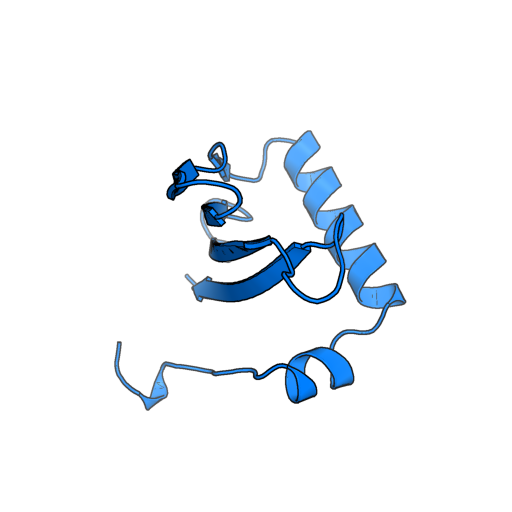-1.310 -22.379 1.00 91.12 81 SER A N 1
ATOM 618 C CA . SER A 1 81 ? 10.433 0.071 -22.391 1.00 91.12 81 SER A CA 1
ATOM 619 C C . SER A 1 81 ? 11.361 0.957 -21.556 1.00 91.12 81 SER A C 1
ATOM 621 O O . SER A 1 81 ? 11.065 1.242 -20.391 1.00 91.12 81 SER A O 1
ATOM 623 N N . PRO A 1 82 ? 12.509 1.381 -22.124 1.00 89.31 82 PRO A N 1
ATOM 624 C CA . PRO A 1 82 ? 13.479 2.217 -21.426 1.00 89.31 82 PRO A CA 1
ATOM 625 C C . PRO A 1 82 ? 12.826 3.457 -20.803 1.00 89.31 82 PRO A C 1
ATOM 627 O O . PRO A 1 82 ? 12.064 4.167 -21.450 1.00 89.31 82 PRO A O 1
ATOM 630 N N . GLY A 1 83 ? 13.115 3.704 -19.525 1.00 88.69 83 GLY A N 1
ATOM 631 C CA . GLY A 1 83 ? 12.501 4.780 -18.738 1.00 88.69 83 GLY A CA 1
ATOM 632 C C . GLY A 1 83 ? 11.276 4.350 -17.923 1.00 88.69 83 GLY A C 1
ATOM 633 O O . GLY A 1 83 ? 10.999 4.972 -16.898 1.00 88.69 83 GLY A O 1
ATOM 634 N N . LEU A 1 84 ? 10.600 3.252 -18.285 1.00 92.62 84 LEU A N 1
ATOM 635 C CA . LEU A 1 84 ? 9.510 2.693 -17.483 1.00 92.62 84 LEU A CA 1
ATOM 636 C C . LEU A 1 84 ? 10.020 1.757 -16.383 1.00 92.62 84 LEU A C 1
ATOM 638 O O . LEU A 1 84 ? 11.099 1.154 -16.452 1.00 92.62 84 LEU A O 1
ATOM 642 N N . ARG A 1 85 ? 9.208 1.640 -15.331 1.00 92.31 85 ARG A N 1
ATOM 643 C CA . ARG A 1 85 ? 9.442 0.745 -14.200 1.00 92.31 85 ARG A CA 1
ATOM 644 C C . ARG A 1 85 ? 8.262 -0.202 -14.044 1.00 92.31 85 ARG A C 1
ATOM 646 O O . ARG A 1 85 ? 7.109 0.216 -14.077 1.00 92.31 85 ARG A O 1
ATOM 653 N N . ARG A 1 86 ? 8.556 -1.478 -13.813 1.00 94.12 86 ARG A N 1
ATOM 654 C CA . ARG A 1 86 ? 7.567 -2.493 -13.450 1.00 94.12 86 ARG A CA 1
ATOM 655 C C . ARG A 1 86 ? 7.470 -2.571 -11.936 1.00 94.12 86 ARG A C 1
ATOM 657 O O . ARG A 1 86 ? 8.471 -2.813 -11.262 1.00 94.12 86 ARG A O 1
ATOM 664 N N . HIS A 1 87 ? 6.260 -2.373 -11.429 1.00 95.25 87 HIS A N 1
ATOM 665 C CA . HIS A 1 87 ? 5.939 -2.421 -10.009 1.00 95.25 87 HIS A CA 1
ATOM 666 C C . HIS A 1 87 ? 5.202 -3.722 -9.702 1.00 95.25 87 HIS A C 1
ATOM 668 O O . HIS A 1 87 ? 4.157 -3.994 -10.288 1.00 95.25 87 HIS A O 1
ATOM 674 N N . ARG A 1 88 ? 5.737 -4.529 -8.784 1.00 95.00 88 ARG A N 1
ATOM 675 C CA . ARG A 1 88 ? 5.068 -5.739 -8.285 1.00 95.00 88 ARG A CA 1
ATOM 676 C C . ARG A 1 88 ? 5.148 -5.772 -6.778 1.00 95.00 88 ARG A C 1
ATOM 678 O O . ARG A 1 88 ? 6.242 -5.680 -6.227 1.00 95.00 88 ARG A O 1
ATOM 685 N N . GLY A 1 89 ? 4.012 -5.902 -6.118 1.00 96.62 89 GLY A N 1
ATOM 686 C CA . GLY A 1 89 ? 3.958 -5.882 -4.670 1.00 96.62 89 GLY A CA 1
ATOM 687 C C . GLY A 1 89 ? 2.621 -6.354 -4.144 1.00 96.62 89 GLY A C 1
ATOM 688 O O . GLY A 1 89 ? 1.708 -6.645 -4.910 1.00 96.62 89 GLY A O 1
ATOM 689 N N . LEU A 1 90 ? 2.543 -6.396 -2.825 1.00 97.75 90 LEU A N 1
ATOM 690 C CA . LEU A 1 90 ? 1.357 -6.751 -2.069 1.00 97.75 90 LEU A CA 1
ATOM 691 C C . LEU A 1 90 ? 1.237 -5.829 -0.859 1.00 97.75 90 LEU A C 1
ATOM 693 O O . LEU A 1 90 ? 2.214 -5.204 -0.430 1.00 97.75 90 LEU A O 1
ATOM 697 N N . VAL A 1 91 ? 0.030 -5.752 -0.320 1.00 97.56 91 VAL A N 1
ATOM 698 C CA . VAL A 1 91 ? -0.238 -5.116 0.965 1.00 97.56 91 VAL A CA 1
ATOM 699 C C . VAL A 1 91 ? -0.663 -6.219 1.921 1.00 97.56 91 VAL A C 1
ATOM 701 O O . VAL A 1 91 ? -1.551 -7.001 1.596 1.00 97.56 91 VAL A O 1
ATOM 704 N N . VAL A 1 92 ? -0.003 -6.297 3.072 1.00 97.12 92 VAL A N 1
ATOM 705 C CA . VAL A 1 92 ? -0.436 -7.137 4.190 1.00 97.12 92 VAL A CA 1
ATOM 706 C C . VAL A 1 92 ? -1.111 -6.221 5.192 1.00 97.12 92 VAL A C 1
ATOM 708 O O . VAL A 1 92 ? -0.490 -5.246 5.618 1.00 97.12 92 VAL A O 1
ATOM 711 N N . LEU A 1 93 ? -2.354 -6.528 5.552 1.00 96.88 93 LEU A N 1
ATOM 712 C CA . LEU A 1 93 ? -3.077 -5.872 6.635 1.00 96.88 93 LEU A CA 1
ATOM 713 C C . LEU A 1 93 ? -3.352 -6.870 7.756 1.00 96.88 93 LEU A C 1
ATOM 715 O O . LEU A 1 93 ? -3.550 -8.059 7.510 1.00 96.88 93 LEU A O 1
ATOM 719 N N . PHE A 1 94 ? -3.374 -6.349 8.972 1.00 96.25 94 PHE A N 1
ATOM 720 C CA . PHE A 1 94 ? -3.743 -7.036 10.192 1.00 96.25 94 PHE A CA 1
ATOM 721 C C . PHE A 1 94 ? -4.881 -6.264 10.849 1.00 96.25 94 PHE A C 1
ATOM 723 O O . PHE A 1 94 ? -4.848 -5.030 10.926 1.00 96.25 94 PHE A O 1
ATOM 730 N N . GLU A 1 95 ? -5.866 -7.013 11.324 1.00 91.81 95 GLU A N 1
ATOM 731 C CA . GLU A 1 95 ? -6.905 -6.524 12.221 1.00 91.81 95 GLU A CA 1
ATOM 732 C C . GLU A 1 95 ? -6.453 -6.796 13.672 1.00 91.81 95 GLU A C 1
ATOM 734 O O . GLU A 1 95 ? -5.884 -7.868 13.916 1.00 91.81 95 GLU A O 1
ATOM 739 N N . PRO A 1 96 ? -6.606 -5.832 14.600 1.00 85.50 96 PRO A N 1
ATOM 740 C CA . PRO A 1 96 ? -6.238 -5.986 16.012 1.00 85.50 96 PRO A CA 1
ATOM 741 C C . PRO A 1 96 ? -7.029 -7.052 16.778 1.00 85.50 96 PRO A C 1
ATOM 743 O O . PRO A 1 96 ? -8.220 -7.267 16.461 1.00 85.50 96 PRO A O 1
#

Radius of gyration: 15.95 Å; chains: 1; bounding box: 36×36×42 Å

pLDDT: mean 95.25, std 3.04, range [79.62, 98.25]

Foldseek 3Di:
DDPVVDDDDDPVNCVVPDDPVNVVVVVVVLVVLVVVVAKAWDPKDWDDPDDQKIWIKTWIASHPQGKTWIKTKIWGADPVDGPDIDIDIDIDIDHD

Secondary structure (DSSP, 8-state):
--GGG-----HHHHHHH--HHHHHHHHHHHHHHHHTT-SEEPPPEEEE-STTEEEEEEEEESSTTS-EEEEEEEEEE-TTSTT-EEEEEEEEEE--

Sequence (96 aa):
MKREQLTIFDSDAVRENLSYPDCIRVVREAMMALSAGTTRQLLRTMISLGSGRTFAQMPGALGERDMFGTKAISVFADPHSPGLRRHRGLVVLFEP